Protein AF-A0A2A5AAD3-F1 (afdb_monomer_lite)

Foldseek 3Di:
DDDDPVNVVVVVVVVPPPPPPPDDPDDDDDDDPDDDDPPDPPPPVPPPPPPAFEFEWDWDADPNDIAIEAALPDDFQHWYCDPNFTWGWHDDDDQWTWTAGPVRDIDIGGHDHDDDPRGPDTDPDPDDDDPPPPPDD

pLDDT: mean 70.07, std 20.01, range [38.47, 95.5]

Structure (mmCIF, N/CA/C/O backbone):
data_AF-A0A2A5AAD3-F1
#
_entry.id   AF-A0A2A5AAD3-F1
#
loop_
_atom_site.group_PDB
_atom_site.id
_atom_site.type_symbol
_atom_site.label_atom_id
_atom_site.label_alt_id
_atom_site.label_comp_id
_atom_site.label_asym_id
_atom_site.label_entity_id
_atom_site.label_seq_id
_atom_site.pdbx_PDB_ins_code
_atom_site.Cartn_x
_atom_site.Cartn_y
_atom_site.Cartn_z
_atom_site.occupancy
_atom_site.B_iso_or_equiv
_atom_site.auth_seq_id
_atom_site.auth_comp_id
_atom_site.auth_asym_id
_atom_site.auth_atom_id
_atom_site.pdbx_PDB_model_num
ATOM 1 N N . MET A 1 1 ? 18.959 -17.460 -85.298 1.00 51.00 1 MET A N 1
ATOM 2 C CA . MET A 1 1 ? 19.488 -16.211 -84.702 1.00 51.00 1 MET A CA 1
ATOM 3 C C . MET A 1 1 ? 20.523 -16.576 -83.647 1.00 51.00 1 MET A C 1
ATOM 5 O O . MET A 1 1 ? 20.176 -17.260 -82.696 1.00 51.00 1 MET A O 1
ATOM 9 N N . LYS A 1 2 ? 21.800 -16.222 -83.844 1.00 50.94 2 LYS A N 1
ATOM 10 C CA . LYS A 1 2 ? 22.880 -16.518 -82.885 1.00 50.94 2 LYS A CA 1
ATOM 11 C C . LYS A 1 2 ? 23.100 -15.281 -82.015 1.00 50.94 2 LYS A C 1
ATOM 13 O O . LYS A 1 2 ? 23.697 -14.312 -82.470 1.00 50.94 2 LYS A O 1
ATOM 18 N N . ILE A 1 3 ? 22.572 -15.298 -80.794 1.00 55.47 3 ILE A N 1
ATOM 19 C CA . ILE A 1 3 ? 22.789 -14.225 -79.818 1.00 55.47 3 ILE A CA 1
ATOM 20 C C . ILE A 1 3 ? 24.256 -14.296 -79.385 1.00 55.47 3 ILE A C 1
ATOM 22 O O . ILE A 1 3 ? 24.725 -15.328 -78.903 1.00 55.47 3 ILE A O 1
ATOM 26 N N . SER A 1 4 ? 25.010 -13.224 -79.631 1.00 63.03 4 SER A N 1
ATOM 27 C CA . SER A 1 4 ? 26.432 -13.173 -79.296 1.00 63.03 4 SER A CA 1
ATOM 28 C C . SER A 1 4 ? 26.618 -13.198 -77.774 1.00 63.03 4 SER A C 1
ATOM 30 O O . SER A 1 4 ? 25.849 -12.575 -77.040 1.00 63.03 4 SER A O 1
ATOM 32 N N . ARG A 1 5 ? 27.671 -13.868 -77.280 1.00 57.28 5 ARG A N 1
ATOM 33 C CA . ARG A 1 5 ? 27.993 -13.937 -75.836 1.00 57.28 5 ARG A CA 1
ATOM 34 C C . ARG A 1 5 ? 28.129 -12.551 -75.181 1.00 57.28 5 ARG A C 1
ATOM 36 O O . ARG A 1 5 ? 27.896 -12.415 -73.987 1.00 57.28 5 ARG A O 1
ATOM 43 N N . ARG A 1 6 ? 28.444 -11.513 -75.965 1.00 57.56 6 ARG A N 1
ATOM 44 C CA . ARG A 1 6 ? 28.553 -10.117 -75.508 1.00 57.56 6 ARG A CA 1
ATOM 45 C C . ARG A 1 6 ? 27.186 -9.474 -75.241 1.00 57.56 6 ARG A C 1
ATOM 47 O O . ARG A 1 6 ? 27.063 -8.665 -74.331 1.00 57.56 6 ARG A O 1
ATOM 54 N N . SER A 1 7 ? 26.154 -9.886 -75.977 1.00 58.47 7 SER A N 1
ATOM 55 C CA . SER A 1 7 ? 24.779 -9.392 -75.827 1.00 58.47 7 SER A CA 1
ATOM 56 C C . SER A 1 7 ? 24.110 -9.916 -74.549 1.00 58.47 7 SER A C 1
ATOM 58 O O . SER A 1 7 ? 23.304 -9.218 -73.945 1.00 58.47 7 SER A O 1
ATOM 60 N N . PHE A 1 8 ? 24.479 -11.123 -74.105 1.00 59.50 8 PHE A N 1
ATOM 61 C CA . PHE A 1 8 ? 23.933 -11.737 -72.890 1.00 59.50 8 PHE A CA 1
ATOM 62 C C . PHE A 1 8 ? 24.521 -11.121 -71.607 1.00 59.50 8 PHE A C 1
ATOM 64 O O . PHE A 1 8 ? 23.805 -10.898 -70.635 1.00 59.50 8 PHE A O 1
ATOM 71 N N . ILE A 1 9 ? 25.813 -10.768 -71.623 1.00 59.59 9 ILE A N 1
ATOM 72 C CA . ILE A 1 9 ? 26.492 -10.112 -70.491 1.00 59.59 9 ILE A CA 1
ATOM 73 C C . ILE A 1 9 ? 25.975 -8.676 -70.293 1.00 59.59 9 ILE A C 1
ATOM 75 O O . ILE A 1 9 ? 25.788 -8.241 -69.159 1.00 59.59 9 ILE A O 1
ATOM 79 N N . ALA A 1 10 ? 25.668 -7.961 -71.381 1.00 57.91 10 ALA A N 1
ATOM 80 C CA . ALA A 1 10 ? 25.089 -6.618 -71.308 1.00 57.91 10 ALA A CA 1
ATOM 81 C C . ALA A 1 10 ? 23.678 -6.611 -70.684 1.00 57.91 10 ALA A C 1
ATOM 83 O O . ALA A 1 10 ? 23.371 -5.725 -69.890 1.00 57.91 10 ALA A O 1
ATOM 84 N N . ALA A 1 11 ? 22.850 -7.622 -70.974 1.00 58.84 11 ALA A N 1
ATOM 85 C CA . ALA A 1 11 ? 21.508 -7.751 -70.399 1.00 58.84 11 ALA A CA 1
ATOM 86 C C . ALA A 1 11 ? 21.522 -8.142 -68.905 1.00 58.84 11 ALA A C 1
ATOM 88 O O . ALA A 1 11 ? 20.651 -7.727 -68.141 1.00 58.84 11 ALA A O 1
ATOM 89 N N . ALA A 1 12 ? 22.531 -8.901 -68.462 1.00 56.12 12 ALA A N 1
ATOM 90 C CA . ALA A 1 12 ? 22.686 -9.270 -67.054 1.00 56.12 12 ALA A CA 1
ATOM 91 C C . ALA A 1 12 ? 23.140 -8.083 -66.178 1.00 56.12 12 ALA A C 1
ATOM 93 O O . ALA A 1 12 ? 22.701 -7.953 -65.037 1.00 56.12 12 ALA A O 1
ATOM 94 N N . LEU A 1 13 ? 23.963 -7.174 -66.717 1.00 55.38 13 LEU A N 1
ATOM 95 C CA . LEU A 1 13 ? 24.411 -5.969 -66.004 1.00 55.38 13 LEU A CA 1
ATOM 96 C C . LEU A 1 13 ? 23.300 -4.917 -65.833 1.00 55.38 13 LEU A C 1
ATOM 98 O O . LEU A 1 13 ? 23.324 -4.169 -64.857 1.00 55.38 13 LEU A O 1
ATOM 102 N N . SER A 1 14 ? 22.291 -4.887 -66.712 1.00 54.78 14 SER A N 1
ATOM 103 C CA . SER A 1 14 ? 21.156 -3.958 -66.585 1.00 54.78 14 SER A CA 1
ATOM 104 C C . SER A 1 14 ? 20.164 -4.301 -65.463 1.00 54.78 14 SER A C 1
ATOM 106 O O . SER A 1 14 ? 19.409 -3.427 -65.051 1.00 54.78 14 SER A O 1
ATOM 108 N N . LEU A 1 15 ? 20.174 -5.528 -64.924 1.00 53.94 15 LEU A N 1
ATOM 109 C CA . LEU A 1 15 ? 19.270 -5.941 -63.835 1.00 53.94 15 LEU A CA 1
ATOM 110 C C . LEU A 1 15 ? 19.855 -5.738 -62.424 1.00 53.94 15 LEU A C 1
ATOM 112 O O . LEU A 1 15 ? 19.116 -5.790 -61.447 1.00 53.94 15 LEU A O 1
ATOM 116 N N . LEU A 1 16 ? 21.158 -5.459 -62.303 1.00 53.16 16 LEU A N 1
ATOM 117 C CA . LEU A 1 16 ? 21.834 -5.225 -61.016 1.00 53.16 16 LEU A CA 1
ATOM 118 C C . LEU A 1 16 ? 22.023 -3.738 -60.669 1.00 53.16 16 LEU A C 1
ATOM 120 O O . LEU A 1 16 ? 22.430 -3.417 -59.556 1.00 53.16 16 LEU A O 1
ATOM 124 N N . ALA A 1 17 ? 21.700 -2.819 -61.582 1.00 53.28 17 ALA A N 1
ATOM 125 C CA . ALA A 1 17 ? 21.890 -1.378 -61.387 1.00 53.28 17 ALA A CA 1
ATOM 126 C C . ALA A 1 17 ? 20.653 -0.641 -60.817 1.00 53.28 17 ALA A C 1
ATOM 128 O O . ALA A 1 17 ? 20.613 0.589 -60.836 1.00 53.28 17 ALA A O 1
ATOM 129 N N . TRP A 1 18 ? 19.641 -1.364 -60.315 1.00 51.28 18 TRP A N 1
ATOM 130 C CA . TRP A 1 18 ? 18.311 -0.809 -60.010 1.00 51.28 18 TRP A CA 1
ATOM 131 C C . TRP A 1 18 ? 17.891 -0.765 -58.522 1.00 51.28 18 TRP A C 1
ATOM 133 O O . TRP A 1 18 ? 16.706 -0.917 -58.234 1.00 51.28 18 TRP A O 1
ATOM 143 N N . PRO A 1 19 ? 18.794 -0.484 -57.558 1.00 48.50 19 PRO A N 1
ATOM 144 C CA . PRO A 1 19 ? 18.327 0.202 -56.348 1.00 48.50 19 PRO A CA 1
ATOM 145 C C . PRO A 1 19 ? 19.191 1.402 -55.930 1.00 48.50 19 PRO A C 1
ATOM 147 O O . PRO A 1 19 ? 19.094 1.851 -54.795 1.00 48.50 19 PRO A O 1
ATOM 150 N N . ALA A 1 20 ? 20.021 1.959 -56.819 1.00 51.78 20 ALA A N 1
ATOM 151 C CA . ALA A 1 20 ? 20.881 3.104 -56.479 1.00 51.78 20 ALA A CA 1
ATOM 152 C C . ALA A 1 20 ? 20.327 4.481 -56.916 1.00 51.78 20 ALA A C 1
ATOM 154 O O . ALA A 1 20 ? 21.014 5.488 -56.778 1.00 51.78 20 ALA A O 1
ATOM 155 N N . LEU A 1 21 ? 19.098 4.550 -57.447 1.00 51.03 21 LEU A N 1
ATOM 156 C CA . LEU A 1 21 ? 18.520 5.762 -58.058 1.00 51.03 21 LEU A CA 1
ATOM 157 C C . LEU A 1 21 ? 17.075 6.061 -57.613 1.00 51.03 21 LEU A C 1
ATOM 159 O O . LEU A 1 21 ? 16.290 6.620 -58.371 1.00 51.03 21 LEU A O 1
ATOM 163 N N . ALA A 1 22 ? 16.727 5.726 -56.369 1.00 51.22 22 ALA A N 1
ATOM 164 C CA . ALA A 1 22 ? 15.524 6.244 -55.703 1.00 51.22 22 ALA A CA 1
ATOM 165 C C . ALA A 1 22 ? 15.855 7.275 -54.609 1.00 51.22 22 ALA A C 1
ATOM 167 O O . ALA A 1 22 ? 15.018 7.560 -53.759 1.00 51.22 22 ALA A O 1
ATOM 168 N N . ASP A 1 23 ? 17.059 7.852 -54.641 1.00 50.16 23 ASP A N 1
ATOM 169 C CA . ASP A 1 23 ? 17.443 8.938 -53.744 1.00 50.16 23 ASP A CA 1
ATOM 170 C C . ASP A 1 23 ? 17.580 10.244 -54.538 1.00 50.16 23 ASP A C 1
ATOM 172 O O . ASP A 1 23 ? 18.620 10.560 -55.118 1.00 50.16 23 ASP A O 1
ATOM 176 N N . ARG A 1 24 ? 16.461 10.971 -54.645 1.00 50.66 24 ARG A N 1
ATOM 177 C CA . ARG A 1 24 ? 16.411 12.390 -55.037 1.00 50.66 24 ARG A CA 1
ATOM 178 C C . ARG A 1 24 ? 15.170 13.060 -54.440 1.00 50.66 24 ARG A C 1
ATOM 180 O O . ARG A 1 24 ? 14.231 13.430 -55.138 1.00 50.66 24 ARG A O 1
ATOM 187 N N . GLY A 1 25 ? 15.203 13.254 -53.125 1.00 44.38 25 GLY A N 1
ATOM 188 C CA . GLY A 1 25 ? 14.482 14.337 -52.452 1.00 44.38 25 GLY A CA 1
ATOM 189 C C . GLY A 1 25 ? 15.398 15.558 -52.332 1.00 44.38 25 GLY A C 1
ATOM 190 O O . GLY A 1 25 ? 16.421 15.514 -51.658 1.00 44.38 25 GLY A O 1
ATOM 191 N N . PHE A 1 26 ? 15.062 16.627 -53.046 1.00 44.66 26 PHE A N 1
ATOM 192 C CA . PHE A 1 26 ? 15.868 17.829 -53.268 1.00 44.66 26 PHE A CA 1
ATOM 193 C C . PHE A 1 26 ? 16.078 18.735 -52.027 1.00 44.66 26 PHE A C 1
ATOM 195 O O . PHE A 1 26 ? 15.136 19.141 -51.361 1.00 44.66 26 PHE A O 1
ATOM 202 N N . HIS A 1 27 ? 17.349 19.102 -51.815 1.00 48.34 27 HIS A N 1
ATOM 203 C CA . HIS A 1 27 ? 17.969 20.373 -51.381 1.00 48.34 27 HIS A CA 1
ATOM 204 C C . HIS A 1 27 ? 17.172 21.500 -50.672 1.00 48.34 27 HIS A C 1
ATOM 206 O O . HIS A 1 27 ? 16.385 22.196 -51.306 1.00 48.34 27 HIS A O 1
ATOM 212 N N . ARG A 1 28 ? 17.619 21.889 -49.463 1.00 44.62 28 ARG A N 1
ATOM 213 C CA . ARG A 1 28 ? 18.465 23.084 -49.154 1.00 44.62 28 ARG A CA 1
ATOM 214 C C . ARG A 1 28 ? 18.400 23.406 -47.653 1.00 44.62 28 ARG A C 1
ATOM 216 O O . ARG A 1 28 ? 17.327 23.669 -47.146 1.00 44.62 28 ARG A O 1
ATOM 223 N N . HIS A 1 29 ? 19.552 23.481 -46.987 1.00 39.97 29 HIS A N 1
ATOM 224 C CA . HIS A 1 29 ? 20.041 24.686 -46.298 1.00 39.97 29 HIS A CA 1
ATOM 225 C C . HIS A 1 29 ? 21.534 24.480 -45.966 1.00 39.97 29 HIS A C 1
ATOM 227 O O . HIS A 1 29 ? 21.917 23.381 -45.565 1.00 39.97 29 HIS A O 1
ATOM 233 N N . PRO A 1 30 ? 22.402 25.478 -46.212 1.00 58.28 30 PRO A N 1
ATOM 234 C CA . PRO A 1 30 ? 23.842 25.344 -46.038 1.00 58.28 30 PRO A CA 1
ATOM 235 C C . PRO A 1 30 ? 24.254 25.691 -44.600 1.00 58.28 30 PRO A C 1
ATOM 237 O O . PRO A 1 30 ? 23.449 26.192 -43.820 1.00 58.28 30 PRO A O 1
ATOM 240 N N . HIS A 1 31 ? 25.552 25.528 -44.331 1.00 42.47 31 HIS A N 1
ATOM 241 C CA . HIS A 1 31 ? 26.314 26.047 -43.187 1.00 42.47 31 HIS A CA 1
ATOM 242 C C . HIS A 1 31 ? 26.559 25.052 -42.042 1.00 42.47 31 HIS A C 1
ATOM 244 O O . HIS A 1 31 ? 25.737 24.871 -41.150 1.00 42.47 31 HIS A O 1
ATOM 250 N N . GLY A 1 32 ? 27.762 24.464 -42.009 1.00 45.19 32 GLY A N 1
ATOM 251 C CA . GLY A 1 32 ? 28.202 23.751 -40.810 1.00 45.19 32 GLY A CA 1
ATOM 252 C C . GLY A 1 32 ? 29.401 22.818 -40.924 1.00 45.19 32 GLY A C 1
ATOM 253 O O . GLY A 1 32 ? 29.436 21.825 -40.203 1.00 45.19 32 GLY A O 1
ATOM 254 N N . GLU A 1 33 ? 30.412 23.100 -41.749 1.00 50.50 33 GLU A N 1
ATOM 255 C CA . GLU A 1 33 ? 31.721 22.468 -41.544 1.00 50.50 33 GLU A CA 1
ATOM 256 C C . GLU A 1 33 ? 32.358 22.977 -40.242 1.00 50.50 33 GLU A C 1
ATOM 258 O O . GLU A 1 33 ? 33.177 23.891 -40.250 1.00 50.50 33 GLU A O 1
ATOM 263 N N . LYS A 1 34 ? 32.019 22.367 -39.101 1.00 50.44 34 LYS A N 1
ATOM 264 C CA . LYS A 1 34 ? 32.867 22.385 -37.898 1.00 50.44 34 LYS A CA 1
ATOM 265 C C . LYS A 1 34 ? 32.832 21.029 -37.202 1.00 50.44 34 LYS A C 1
ATOM 267 O O . LYS A 1 34 ? 32.089 20.774 -36.267 1.00 50.44 34 LYS A O 1
ATOM 272 N N . LYS A 1 35 ? 33.694 20.158 -37.725 1.00 43.75 35 LYS A N 1
ATOM 273 C CA . LYS A 1 35 ? 34.656 19.329 -36.988 1.00 43.75 35 LYS A CA 1
ATOM 274 C C . LYS A 1 35 ? 34.316 19.028 -35.517 1.00 43.75 35 LYS A C 1
ATOM 276 O O . LYS A 1 35 ? 34.446 19.885 -34.658 1.00 43.75 35 LYS A O 1
ATOM 281 N N . LYS A 1 36 ? 34.193 17.719 -35.271 1.00 50.78 36 LYS A N 1
ATOM 282 C CA . LYS A 1 36 ? 34.923 16.954 -34.242 1.00 50.78 36 LYS A CA 1
ATOM 283 C C . LYS A 1 36 ? 34.674 17.326 -32.768 1.00 50.78 36 LYS A C 1
ATOM 285 O O . LYS A 1 36 ? 35.024 18.396 -32.299 1.00 50.78 36 LYS A O 1
ATOM 290 N N . ARG A 1 37 ? 34.326 16.270 -32.017 1.00 48.38 37 ARG A N 1
ATOM 291 C CA . ARG A 1 37 ? 34.387 16.103 -30.548 1.00 48.38 37 ARG A CA 1
ATOM 292 C C . ARG A 1 37 ? 33.166 16.557 -29.747 1.00 48.38 37 ARG A C 1
ATOM 294 O O . ARG A 1 37 ? 33.272 17.420 -28.892 1.00 48.38 37 ARG A O 1
ATOM 301 N N . LEU A 1 38 ? 32.081 15.796 -29.856 1.00 52.47 38 LEU A N 1
ATOM 302 C CA . LEU A 1 38 ? 31.184 15.562 -28.714 1.00 52.47 38 LEU A CA 1
ATOM 303 C C . LEU A 1 38 ? 30.940 14.057 -28.497 1.00 52.47 38 LEU A C 1
ATOM 305 O O . LEU A 1 38 ? 29.865 13.619 -28.119 1.00 52.47 38 LEU A O 1
ATOM 309 N N . ARG A 1 39 ? 31.992 13.238 -28.660 1.00 47.72 39 ARG A N 1
ATOM 310 C CA . ARG A 1 39 ? 32.100 11.953 -27.948 1.00 47.72 39 ARG A CA 1
ATOM 311 C C . ARG A 1 39 ? 32.541 12.232 -26.514 1.00 47.72 39 ARG A C 1
ATOM 313 O O . ARG A 1 39 ? 33.676 11.978 -26.131 1.00 47.72 39 ARG A O 1
ATOM 320 N N . ARG A 1 40 ? 31.642 12.807 -25.728 1.00 49.31 40 ARG A N 1
ATOM 321 C CA . ARG A 1 40 ? 31.611 12.558 -24.292 1.00 49.31 40 ARG A CA 1
ATOM 322 C C . ARG A 1 40 ? 30.167 12.260 -23.982 1.00 49.31 40 ARG A C 1
ATOM 324 O O . ARG A 1 40 ? 29.356 13.162 -23.810 1.00 49.31 40 ARG A O 1
ATOM 331 N N . ALA A 1 41 ? 29.895 10.964 -23.939 1.00 49.03 41 ALA A N 1
ATOM 332 C CA . ALA A 1 41 ? 28.922 10.393 -23.042 1.00 49.03 41 ALA A CA 1
ATOM 333 C C . ALA A 1 41 ? 29.171 10.976 -21.641 1.00 49.03 41 ALA A C 1
ATOM 335 O O . ALA A 1 41 ? 29.847 10.387 -20.806 1.00 49.03 41 ALA A O 1
ATOM 336 N N . ARG A 1 42 ? 28.659 12.180 -21.376 1.00 49.78 42 ARG A N 1
ATOM 337 C CA . ARG A 1 42 ? 28.212 12.506 -20.035 1.00 49.78 42 ARG A CA 1
ATOM 338 C C . ARG A 1 42 ? 26.899 11.765 -19.911 1.00 49.78 42 ARG A C 1
ATOM 340 O O . ARG A 1 42 ? 25.829 12.313 -20.146 1.00 49.78 42 ARG A O 1
ATOM 347 N N . VAL A 1 43 ? 27.037 10.493 -19.549 1.00 49.03 43 VAL A N 1
ATOM 348 C CA . VAL A 1 43 ? 26.092 9.763 -18.711 1.00 49.03 43 VAL A CA 1
ATOM 349 C C . VAL A 1 43 ? 25.985 10.561 -17.407 1.00 49.03 43 VAL A C 1
ATOM 351 O O . VAL A 1 43 ? 26.482 10.179 -16.357 1.00 49.03 43 VAL A O 1
ATOM 354 N N . GLY A 1 44 ? 25.426 11.767 -17.490 1.00 41.56 44 GLY A N 1
ATOM 355 C CA . GLY A 1 44 ? 24.872 12.434 -16.340 1.00 41.56 44 GLY A CA 1
ATOM 356 C C . GLY A 1 44 ? 23.610 11.652 -16.080 1.00 41.56 44 GLY A C 1
ATOM 357 O O . GLY A 1 44 ? 22.607 11.900 -16.745 1.00 41.56 44 GLY A O 1
ATOM 358 N N . LYS A 1 45 ? 23.699 10.652 -15.196 1.00 52.62 45 LYS A N 1
ATOM 359 C CA . LYS A 1 45 ? 22.537 10.076 -14.527 1.00 52.62 45 LYS A CA 1
ATOM 360 C C . LYS A 1 45 ? 21.757 11.276 -14.008 1.00 52.62 45 LYS A C 1
ATOM 362 O O . LYS A 1 45 ? 22.157 11.906 -13.032 1.00 52.62 45 LYS A O 1
ATOM 367 N N . ARG A 1 46 ? 20.740 11.693 -14.762 1.00 42.12 46 ARG A N 1
ATOM 368 C CA . ARG A 1 46 ? 19.843 12.759 -14.352 1.00 42.12 46 ARG A CA 1
ATOM 369 C C . ARG A 1 46 ? 19.129 12.143 -13.170 1.00 42.12 46 ARG A C 1
ATOM 371 O O . ARG A 1 46 ? 18.293 11.270 -13.358 1.00 42.12 46 ARG A O 1
ATOM 378 N N . GLN A 1 47 ? 19.581 12.495 -11.976 1.00 47.66 47 GLN A N 1
ATOM 379 C CA . GLN A 1 47 ? 18.974 12.074 -10.731 1.00 47.66 47 GLN A CA 1
ATOM 380 C C . GLN A 1 47 ? 17.607 12.756 -10.716 1.00 47.66 47 GLN A C 1
ATOM 382 O O . GLN A 1 47 ? 17.480 13.932 -10.373 1.00 47.66 47 GLN A O 1
ATOM 387 N N . ILE A 1 48 ? 16.605 12.079 -11.278 1.00 45.38 48 ILE A N 1
ATOM 388 C CA . ILE A 1 48 ? 15.236 12.566 -11.276 1.00 45.38 48 ILE A CA 1
ATOM 389 C C . ILE A 1 48 ? 14.786 12.365 -9.837 1.00 45.38 48 ILE A C 1
ATOM 391 O O . ILE A 1 48 ? 14.417 11.261 -9.446 1.00 45.38 48 ILE A O 1
ATOM 395 N N . GLN A 1 49 ? 14.851 13.435 -9.042 1.00 47.88 49 GLN A N 1
ATOM 396 C CA . GLN A 1 49 ? 14.109 13.516 -7.791 1.00 47.88 49 GLN A CA 1
ATOM 397 C C . GLN A 1 49 ? 12.628 13.400 -8.146 1.00 47.88 49 GLN A C 1
ATOM 399 O O . GLN A 1 49 ? 11.950 14.382 -8.441 1.00 47.88 49 GLN A O 1
ATOM 404 N N . THR A 1 50 ? 12.145 12.164 -8.216 1.00 55.72 50 THR A N 1
ATOM 405 C CA . THR A 1 50 ? 10.734 11.891 -8.423 1.00 55.72 50 THR A CA 1
ATOM 406 C C . THR A 1 50 ? 10.079 12.174 -7.086 1.00 55.72 50 THR A C 1
ATOM 408 O O . THR A 1 50 ? 10.219 11.392 -6.149 1.00 55.72 50 THR A O 1
ATOM 411 N N . HIS A 1 51 ? 9.426 13.327 -6.968 1.00 56.09 51 HIS A N 1
ATOM 412 C CA . HIS A 1 51 ? 8.584 13.617 -5.817 1.00 56.09 51 HIS A CA 1
ATOM 413 C C . HIS A 1 51 ? 7.472 12.566 -5.779 1.00 56.09 51 HIS A C 1
ATOM 415 O O . HIS A 1 51 ? 6.583 12.561 -6.631 1.00 56.09 51 HIS A O 1
ATOM 421 N N . ARG A 1 52 ? 7.564 11.630 -4.834 1.00 69.06 52 ARG A N 1
ATOM 422 C CA . ARG A 1 52 ? 6.533 10.622 -4.603 1.00 69.06 52 ARG A CA 1
ATOM 423 C C . ARG A 1 52 ? 5.593 11.128 -3.523 1.00 69.06 52 ARG A C 1
ATOM 425 O O . ARG A 1 52 ? 6.032 11.552 -2.457 1.00 69.06 52 ARG A O 1
ATOM 432 N N . ILE A 1 53 ? 4.299 11.077 -3.821 1.00 75.38 53 ILE A N 1
ATOM 433 C CA . ILE A 1 53 ? 3.252 11.495 -2.892 1.00 75.38 53 ILE A CA 1
ATOM 434 C C . ILE A 1 53 ? 3.206 10.479 -1.753 1.00 75.38 53 ILE A C 1
ATOM 436 O O . ILE A 1 53 ? 2.884 9.309 -1.983 1.00 75.38 53 ILE A O 1
ATOM 440 N N . ARG A 1 54 ? 3.498 10.928 -0.528 1.00 82.06 54 ARG A N 1
ATOM 441 C CA . ARG A 1 54 ? 3.463 10.079 0.668 1.00 82.06 54 ARG A CA 1
ATOM 442 C C . ARG A 1 54 ? 2.178 10.283 1.456 1.00 82.06 54 ARG A C 1
ATOM 444 O O . ARG A 1 54 ? 1.833 11.405 1.824 1.00 82.06 54 ARG A O 1
ATOM 451 N N . ARG A 1 55 ? 1.473 9.194 1.761 1.00 82.44 55 ARG A N 1
ATOM 452 C CA . ARG A 1 55 ? 0.202 9.227 2.501 1.00 82.44 55 ARG A CA 1
ATOM 453 C C . ARG A 1 55 ? 0.284 8.438 3.801 1.00 82.44 55 ARG A C 1
ATOM 455 O O . ARG A 1 55 ? 0.868 7.354 3.855 1.00 82.44 55 ARG A O 1
ATOM 462 N N . ALA A 1 56 ? -0.339 8.979 4.846 1.00 83.06 56 ALA A N 1
ATOM 463 C CA . ALA A 1 56 ? -0.604 8.227 6.063 1.00 83.06 56 ALA A CA 1
ATOM 464 C C . ALA A 1 56 ? -1.730 7.225 5.810 1.00 83.06 56 ALA A C 1
ATOM 466 O O . ALA A 1 56 ? -2.720 7.534 5.142 1.00 83.06 56 ALA A O 1
ATOM 467 N N . VAL A 1 57 ? -1.593 6.040 6.388 1.00 86.56 57 VAL A N 1
ATOM 468 C CA . VAL A 1 57 ? -2.629 5.010 6.384 1.00 86.56 57 VAL A CA 1
ATOM 469 C C . VAL A 1 57 ? -2.886 4.559 7.811 1.00 86.56 57 VAL A C 1
ATOM 471 O O . VAL A 1 57 ? -2.073 4.772 8.709 1.00 86.56 57 VAL A O 1
ATOM 474 N N . ARG A 1 58 ? -4.062 3.982 8.040 1.00 88.62 58 ARG A N 1
ATOM 475 C CA . ARG A 1 58 ? -4.478 3.505 9.358 1.00 88.62 58 ARG A CA 1
ATOM 476 C C . ARG A 1 58 ? -5.083 2.121 9.225 1.00 88.62 58 ARG A C 1
ATOM 478 O O . ARG A 1 58 ? -5.812 1.855 8.276 1.00 88.62 58 ARG A O 1
ATOM 485 N N . TRP A 1 59 ? -4.842 1.277 10.216 1.00 90.62 59 TRP A N 1
ATOM 486 C CA . TRP A 1 59 ? -5.552 0.016 10.361 1.00 90.62 59 TRP A CA 1
ATOM 487 C C . TRP A 1 59 ? -6.937 0.216 10.979 1.00 90.62 59 TRP A C 1
ATOM 489 O O . TRP A 1 59 ? -7.099 0.965 11.947 1.00 90.62 59 TRP A O 1
ATOM 499 N N . ASP A 1 60 ? -7.922 -0.476 10.421 1.00 91.69 60 ASP A N 1
ATOM 500 C CA . ASP A 1 60 ? -9.286 -0.536 10.935 1.00 91.69 60 ASP A CA 1
ATOM 501 C C . ASP A 1 60 ? -9.789 -1.985 10.927 1.00 91.69 60 ASP A C 1
ATOM 503 O O . ASP A 1 60 ? -9.211 -2.851 10.264 1.00 91.69 60 ASP A O 1
ATOM 507 N N . THR A 1 61 ? -10.858 -2.257 11.668 1.00 92.12 61 THR A N 1
ATOM 508 C CA . THR A 1 61 ? -11.443 -3.595 11.776 1.00 92.12 61 THR A CA 1
ATOM 509 C C . THR A 1 61 ? -12.833 -3.599 11.157 1.00 92.12 61 THR A C 1
ATOM 511 O O . THR A 1 61 ? -13.769 -3.003 11.683 1.00 92.12 61 THR A O 1
ATOM 514 N N . LEU A 1 62 ? -12.997 -4.325 10.051 1.00 88.25 62 LEU A N 1
ATOM 515 C CA . LEU A 1 62 ? -14.282 -4.519 9.382 1.00 88.25 62 LEU A CA 1
ATOM 516 C C . LEU A 1 62 ? -14.694 -5.982 9.475 1.00 88.25 62 LEU A C 1
ATOM 518 O O . LEU A 1 62 ? -14.001 -6.861 8.967 1.00 88.25 62 LEU A O 1
ATOM 522 N N . ARG A 1 63 ? -15.852 -6.250 10.095 1.00 90.38 63 ARG A N 1
ATOM 523 C CA . ARG A 1 63 ? -16.421 -7.608 10.226 1.00 90.38 63 ARG A CA 1
ATOM 524 C C . ARG A 1 63 ? -15.413 -8.631 10.789 1.00 90.38 63 ARG A C 1
ATOM 526 O O . ARG A 1 63 ? -15.318 -9.749 10.295 1.00 90.38 63 ARG A O 1
ATOM 533 N N . GLY A 1 64 ? -14.623 -8.221 11.783 1.00 91.25 64 GLY A N 1
ATOM 534 C CA . GLY A 1 64 ? -13.601 -9.064 12.417 1.00 91.25 64 GLY A CA 1
ATOM 535 C C . GLY A 1 64 ? -12.300 -9.233 11.623 1.00 91.25 64 GLY A C 1
ATOM 536 O O . GLY A 1 64 ? -11.420 -9.961 12.070 1.00 91.25 64 GLY A O 1
ATOM 537 N N . ARG A 1 65 ? -12.142 -8.568 10.470 1.00 89.56 65 ARG A N 1
ATOM 538 C CA . ARG A 1 65 ? -10.901 -8.567 9.681 1.00 89.56 65 ARG A CA 1
ATOM 539 C C . ARG A 1 65 ? -10.196 -7.223 9.779 1.00 89.56 65 ARG A C 1
ATOM 541 O O . ARG A 1 65 ? -10.841 -6.178 9.696 1.00 89.56 65 ARG A O 1
ATOM 548 N N . ARG A 1 6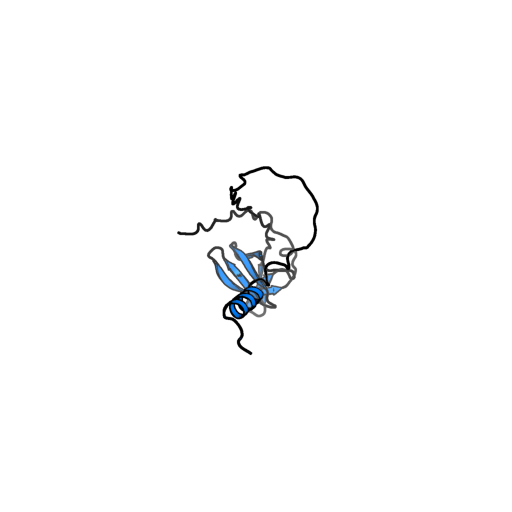6 ? -8.872 -7.257 9.925 1.00 90.00 66 ARG A N 1
ATOM 549 C CA . ARG A 1 66 ? -8.023 -6.064 9.928 1.00 90.00 66 ARG A CA 1
ATOM 550 C C . ARG A 1 66 ? -7.780 -5.627 8.483 1.00 90.00 66 ARG A C 1
ATOM 552 O O . ARG A 1 66 ? -7.311 -6.419 7.675 1.00 90.00 66 ARG A O 1
ATOM 559 N N . VAL A 1 67 ? -8.123 -4.385 8.165 1.00 93.25 67 VAL A N 1
ATOM 560 C CA . VAL A 1 67 ? -8.008 -3.804 6.822 1.00 93.25 67 VAL A CA 1
ATOM 561 C C . VAL A 1 67 ? -7.289 -2.467 6.879 1.00 93.25 67 VAL A C 1
ATOM 563 O O . VAL A 1 67 ? -7.411 -1.715 7.850 1.00 93.25 67 VAL A O 1
ATOM 566 N N . LEU A 1 68 ? -6.541 -2.154 5.829 1.00 93.06 68 LEU A N 1
ATOM 567 C CA . LEU A 1 68 ? -5.814 -0.900 5.734 1.00 93.06 68 LEU A CA 1
ATOM 568 C C . LEU A 1 68 ? -6.700 0.178 5.101 1.00 93.06 68 LEU A C 1
ATOM 570 O O . LEU A 1 68 ? -7.156 0.052 3.966 1.00 93.06 68 LEU A O 1
ATOM 574 N N . VAL A 1 69 ? -6.947 1.267 5.819 1.00 92.69 69 VAL A N 1
ATOM 575 C CA . VAL A 1 69 ? -7.719 2.402 5.312 1.00 92.69 69 VAL A CA 1
ATOM 576 C C . VAL A 1 69 ? -6.810 3.304 4.487 1.00 92.69 69 VAL A C 1
ATOM 578 O O . VAL A 1 69 ? -5.889 3.931 5.014 1.00 92.69 69 VAL A O 1
ATOM 581 N N . ILE A 1 70 ? -7.106 3.393 3.191 1.00 91.12 70 ILE A N 1
ATOM 582 C CA . ILE A 1 70 ? -6.336 4.156 2.203 1.00 91.12 70 ILE A CA 1
ATOM 583 C C . ILE A 1 70 ? -7.195 5.248 1.545 1.00 91.12 70 ILE A C 1
ATOM 585 O O . ILE A 1 70 ? -8.425 5.111 1.488 1.00 91.12 70 ILE A O 1
ATOM 589 N N . PRO A 1 71 ? -6.577 6.305 0.984 1.00 89.62 71 PRO A N 1
ATOM 590 C CA . PRO A 1 71 ? -7.293 7.307 0.200 1.00 89.62 71 PRO A CA 1
ATOM 591 C C . PRO A 1 71 ? -7.994 6.676 -1.004 1.00 89.62 71 PRO A C 1
ATOM 593 O O . PRO A 1 71 ? -7.462 5.766 -1.642 1.00 89.62 71 PRO A O 1
ATOM 596 N N . LYS A 1 72 ? -9.165 7.200 -1.387 1.00 89.25 72 LYS A N 1
ATOM 597 C CA . LYS A 1 72 ? -9.867 6.727 -2.594 1.00 89.25 72 LYS A CA 1
ATOM 598 C C . LYS A 1 72 ? -9.063 6.965 -3.875 1.00 89.25 72 LYS A C 1
ATOM 600 O O . LYS A 1 72 ? -9.166 6.166 -4.798 1.00 89.25 72 LYS A O 1
ATOM 605 N N . ALA A 1 73 ? -8.268 8.034 -3.908 1.00 87.44 73 ALA A N 1
ATOM 606 C CA . ALA A 1 73 ? -7.471 8.456 -5.059 1.00 87.44 73 ALA A CA 1
ATOM 607 C C . ALA A 1 73 ? -6.061 7.829 -5.112 1.00 87.44 73 ALA A C 1
ATOM 609 O O . ALA A 1 73 ? -5.170 8.396 -5.737 1.00 87.44 73 ALA A O 1
ATOM 610 N N . LEU A 1 74 ? -5.831 6.698 -4.435 1.00 89.50 74 LEU A N 1
ATOM 611 C CA . LEU A 1 74 ? -4.531 6.024 -4.444 1.00 89.50 74 LEU A CA 1
ATOM 612 C C . LEU A 1 74 ? -4.124 5.605 -5.867 1.00 89.50 74 LEU A C 1
ATOM 614 O O . LEU A 1 74 ? -4.930 5.012 -6.587 1.00 89.50 74 LEU A O 1
ATOM 618 N N . ALA A 1 75 ? -2.862 5.843 -6.230 1.00 88.44 75 ALA A N 1
ATOM 619 C CA . ALA A 1 75 ? -2.292 5.447 -7.514 1.00 88.44 75 ALA A CA 1
ATOM 620 C C . ALA A 1 75 ? -0.970 4.670 -7.344 1.00 88.44 75 ALA A C 1
ATOM 622 O O . ALA A 1 75 ? -0.302 4.814 -6.316 1.00 88.44 75 ALA A O 1
ATOM 623 N N . PRO A 1 76 ? -0.570 3.861 -8.345 1.00 89.75 76 PRO A N 1
ATOM 624 C CA . PRO A 1 76 ? 0.776 3.301 -8.420 1.00 89.75 76 PRO A CA 1
ATOM 625 C C . PRO A 1 76 ? 1.864 4.378 -8.333 1.00 89.75 76 PRO A C 1
ATOM 627 O O . PRO A 1 76 ? 1.685 5.498 -8.813 1.00 89.75 76 PRO A O 1
ATOM 630 N N . GLY A 1 77 ? 2.995 4.040 -7.720 1.00 86.38 77 GLY A N 1
ATOM 631 C CA . GLY A 1 77 ? 4.112 4.956 -7.482 1.00 86.38 77 GLY A CA 1
ATOM 632 C C . GLY A 1 77 ? 3.955 5.849 -6.246 1.00 86.38 77 GLY A C 1
ATOM 633 O O . GLY A 1 77 ? 4.890 6.570 -5.903 1.00 86.38 77 GLY A O 1
ATOM 634 N N . TRP A 1 78 ? 2.802 5.808 -5.569 1.00 89.75 78 TRP A N 1
ATOM 635 C CA . TRP A 1 78 ? 2.615 6.485 -4.284 1.00 89.75 78 TRP A CA 1
ATOM 636 C C . TRP A 1 78 ? 3.299 5.716 -3.162 1.00 89.75 78 TRP A C 1
ATOM 638 O O . TRP A 1 78 ? 3.414 4.492 -3.204 1.00 89.75 78 TRP A O 1
ATOM 648 N N . GLU A 1 79 ? 3.694 6.448 -2.129 1.00 89.50 79 GLU A N 1
ATOM 649 C CA . GLU A 1 79 ? 4.293 5.884 -0.930 1.00 89.50 79 GLU A CA 1
ATOM 650 C C . GLU A 1 79 ? 3.283 5.883 0.215 1.00 89.50 79 GLU A C 1
ATOM 652 O O . GLU A 1 79 ? 2.607 6.881 0.484 1.00 89.50 79 GLU A O 1
ATOM 657 N N . LEU A 1 80 ? 3.181 4.757 0.913 1.00 90.12 80 LEU A N 1
ATOM 658 C CA . LEU A 1 80 ? 2.313 4.594 2.073 1.00 90.12 80 LEU A CA 1
ATOM 659 C C . LEU A 1 80 ? 3.164 4.351 3.313 1.00 90.12 80 LEU A C 1
ATOM 661 O O . LEU A 1 80 ? 4.111 3.576 3.265 1.00 90.12 80 LEU A O 1
ATOM 665 N N . ASN A 1 81 ? 2.823 5.004 4.425 1.00 88.56 81 ASN A N 1
ATOM 666 C CA . ASN A 1 81 ? 3.439 4.713 5.720 1.00 88.56 81 ASN A CA 1
ATOM 667 C C . ASN A 1 81 ? 2.621 3.654 6.477 1.00 88.56 81 ASN A C 1
ATOM 669 O O . ASN A 1 81 ? 1.667 4.007 7.172 1.00 88.56 81 ASN A O 1
ATOM 673 N N . VAL A 1 82 ? 2.966 2.379 6.307 1.00 88.06 82 VAL A N 1
ATOM 674 C CA . VAL A 1 82 ? 2.317 1.229 6.951 1.00 88.06 82 VAL A CA 1
ATOM 675 C C . VAL A 1 82 ? 3.176 0.801 8.139 1.00 88.06 82 VAL A C 1
ATOM 677 O O . VAL A 1 82 ? 4.330 0.449 7.953 1.00 88.06 82 VAL A O 1
ATOM 680 N N . ASP A 1 83 ? 2.638 0.841 9.361 1.00 86.56 83 ASP A N 1
ATOM 681 C CA . ASP A 1 83 ? 3.330 0.363 10.575 1.00 86.56 83 ASP A CA 1
ATOM 682 C C . ASP A 1 83 ? 4.755 0.938 10.777 1.00 86.56 83 ASP A C 1
ATOM 684 O O . ASP A 1 83 ? 5.672 0.241 11.197 1.00 86.56 83 ASP A O 1
ATOM 688 N N . ASN A 1 84 ? 4.927 2.241 10.511 1.00 84.06 84 ASN A N 1
ATOM 689 C CA . ASN A 1 84 ? 6.203 2.983 10.529 1.00 84.06 84 ASN A CA 1
ATOM 690 C C . ASN A 1 84 ? 7.194 2.627 9.409 1.00 84.06 84 ASN A C 1
ATOM 692 O O . ASN A 1 84 ? 8.315 3.143 9.392 1.00 84.06 84 ASN A O 1
ATOM 696 N N . GLU A 1 85 ? 6.781 1.816 8.442 1.00 85.75 85 GLU A N 1
ATOM 697 C CA . GLU A 1 85 ? 7.541 1.508 7.242 1.00 85.75 85 GLU A CA 1
ATOM 698 C C . GLU A 1 85 ? 6.956 2.219 6.017 1.00 85.75 85 GLU A C 1
ATOM 700 O O . GLU A 1 85 ? 5.744 2.347 5.849 1.00 85.75 85 GLU A O 1
ATOM 705 N N . VAL A 1 86 ? 7.834 2.700 5.133 1.00 88.12 86 VAL A N 1
ATOM 706 C CA . VAL A 1 86 ? 7.420 3.262 3.843 1.00 88.12 86 VAL A CA 1
ATOM 707 C C . VAL A 1 86 ? 7.427 2.166 2.796 1.00 88.12 86 VAL A C 1
ATOM 709 O O . VAL A 1 86 ? 8.490 1.629 2.491 1.00 88.12 86 VAL A O 1
ATOM 712 N N . VAL A 1 87 ? 6.260 1.908 2.218 1.00 90.69 87 VAL A N 1
ATOM 713 C CA . VAL A 1 87 ? 6.069 0.937 1.138 1.00 90.69 87 VAL A CA 1
ATOM 714 C C . VAL A 1 87 ? 5.607 1.636 -0.139 1.00 90.69 87 VAL A C 1
ATOM 716 O O . VAL A 1 87 ? 4.875 2.632 -0.091 1.00 90.69 87 VAL A O 1
ATOM 719 N N . LEU A 1 88 ? 6.032 1.121 -1.291 1.00 91.38 88 LEU A N 1
ATOM 720 C CA . LEU A 1 88 ? 5.693 1.648 -2.610 1.00 91.38 88 LEU A CA 1
ATOM 721 C C . LEU A 1 88 ? 4.483 0.917 -3.184 1.00 91.38 88 LEU A C 1
ATOM 723 O O . LEU A 1 88 ? 4.475 -0.303 -3.275 1.00 91.38 88 LEU A O 1
ATOM 727 N N . VAL A 1 89 ? 3.473 1.641 -3.650 1.00 92.69 89 VAL A N 1
ATOM 728 C CA . VAL A 1 89 ? 2.319 1.025 -4.316 1.00 92.69 89 VAL A CA 1
ATOM 729 C C . VAL A 1 89 ? 2.694 0.620 -5.742 1.00 92.69 89 VAL A C 1
ATOM 731 O O . VAL A 1 89 ? 2.945 1.488 -6.577 1.00 92.69 89 VAL A O 1
ATOM 734 N N . LYS A 1 90 ? 2.667 -0.679 -6.055 1.00 91.00 90 LYS A N 1
ATOM 735 C CA . LYS A 1 90 ? 2.846 -1.181 -7.430 1.00 91.00 90 LYS A CA 1
ATOM 736 C C . LYS A 1 90 ? 1.527 -1.294 -8.178 1.00 91.00 90 LYS A C 1
ATOM 738 O O . LYS A 1 90 ? 1.395 -0.789 -9.289 1.00 91.00 90 LYS A O 1
ATOM 743 N N . TYR A 1 91 ? 0.534 -1.925 -7.553 1.00 90.88 91 TYR A N 1
ATOM 744 C CA . TYR A 1 91 ? -0.754 -2.205 -8.186 1.00 90.88 91 TYR A CA 1
ATOM 745 C C . TYR A 1 91 ? -1.911 -1.871 -7.252 1.00 90.88 91 TYR A C 1
ATOM 747 O O . TYR A 1 91 ? -1.885 -2.174 -6.058 1.00 90.88 91 TYR A O 1
ATOM 755 N N . VAL A 1 92 ? -2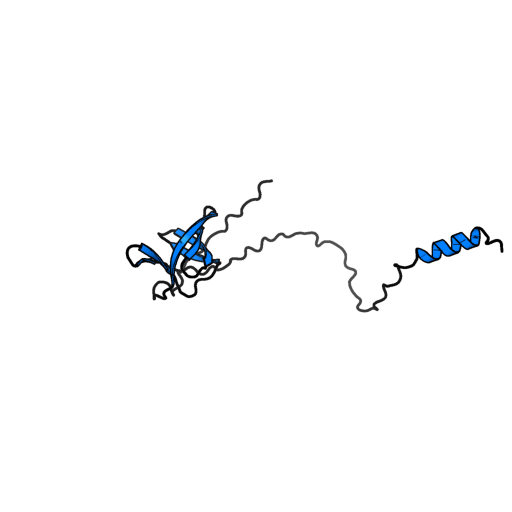.960 -1.271 -7.814 1.00 92.94 92 VAL A N 1
ATOM 756 C CA . VAL A 1 92 ? -4.175 -0.902 -7.083 1.00 92.94 92 VAL A CA 1
ATOM 757 C C . VAL A 1 92 ? -5.354 -1.680 -7.654 1.00 92.94 92 VAL A C 1
ATOM 759 O O . VAL A 1 92 ? -5.748 -1.472 -8.798 1.00 92.94 92 VAL A O 1
ATOM 762 N N . HIS A 1 93 ? -5.957 -2.547 -6.841 1.00 94.44 93 HIS A N 1
ATOM 763 C CA . HIS A 1 93 ? -7.203 -3.238 -7.176 1.00 94.44 93 HIS A CA 1
ATOM 764 C C . HIS A 1 93 ? -8.387 -2.622 -6.419 1.00 94.44 93 HIS A C 1
ATOM 766 O O . HIS A 1 93 ? -8.250 -1.618 -5.717 1.00 94.44 93 HIS A O 1
ATOM 772 N N . ALA A 1 94 ? -9.583 -3.195 -6.576 1.00 89.75 94 ALA A N 1
ATOM 773 C CA . ALA A 1 94 ? -10.791 -2.707 -5.912 1.00 89.75 94 ALA A CA 1
ATOM 774 C C . ALA A 1 94 ? -10.715 -2.827 -4.375 1.00 89.75 94 ALA A C 1
ATOM 776 O O . ALA A 1 94 ? -10.956 -1.836 -3.688 1.00 89.75 94 ALA A O 1
ATOM 777 N N . SER A 1 95 ? -10.337 -4.001 -3.858 1.00 91.56 95 SER A N 1
ATOM 778 C CA . SER A 1 95 ? -10.327 -4.337 -2.420 1.00 91.56 95 SER A CA 1
ATOM 779 C C . SER A 1 95 ? -8.944 -4.658 -1.847 1.00 91.56 95 SER A C 1
ATOM 781 O O . SER A 1 95 ? -8.826 -4.944 -0.660 1.00 91.56 95 SER A O 1
ATOM 783 N N . ARG A 1 96 ? -7.901 -4.637 -2.679 1.00 93.94 96 ARG A N 1
ATOM 784 C CA . ARG A 1 96 ? -6.525 -4.957 -2.287 1.00 93.94 96 ARG A CA 1
ATOM 785 C C . ARG A 1 96 ? -5.524 -4.078 -3.021 1.00 93.94 96 ARG A C 1
ATOM 787 O O . ARG A 1 96 ? -5.832 -3.552 -4.094 1.00 93.94 96 ARG A O 1
ATOM 794 N N . ILE A 1 97 ? -4.329 -3.962 -2.471 1.00 94.69 97 ILE A N 1
ATOM 795 C CA . ILE A 1 97 ? -3.181 -3.340 -3.133 1.00 94.69 97 ILE A CA 1
ATOM 796 C C . ILE A 1 97 ? -1.982 -4.274 -3.061 1.00 94.69 97 ILE A C 1
ATOM 798 O O . ILE A 1 97 ? -1.890 -5.093 -2.148 1.00 94.69 97 ILE A O 1
ATOM 802 N N . VAL A 1 98 ? -1.081 -4.133 -4.026 1.00 93.69 98 VAL A N 1
ATOM 803 C CA . VAL A 1 98 ? 0.244 -4.751 -3.983 1.00 93.69 98 VAL A CA 1
ATOM 804 C C . VAL A 1 98 ? 1.244 -3.651 -3.685 1.00 93.69 98 VAL A C 1
ATOM 806 O O . VAL A 1 98 ? 1.289 -2.644 -4.405 1.00 93.69 98 VAL A O 1
ATOM 809 N N . VAL A 1 99 ? 2.011 -3.840 -2.621 1.00 94.00 99 VAL A N 1
ATOM 810 C CA . VAL A 1 99 ? 3.062 -2.918 -2.205 1.00 94.00 99 VAL A CA 1
ATOM 811 C C . VAL A 1 99 ? 4.421 -3.597 -2.265 1.00 94.00 99 VAL A C 1
ATOM 813 O O . VAL A 1 99 ? 4.524 -4.799 -2.049 1.00 94.00 99 VAL A O 1
ATOM 816 N N . GLU A 1 100 ? 5.447 -2.818 -2.571 1.00 92.25 100 GLU A N 1
ATOM 817 C CA . GLU A 1 100 ? 6.847 -3.220 -2.546 1.00 92.25 100 GLU A CA 1
ATOM 818 C C . GLU A 1 100 ? 7.537 -2.564 -1.351 1.00 92.25 100 GLU A C 1
ATOM 820 O O . GLU A 1 100 ? 7.440 -1.348 -1.146 1.00 92.25 100 GLU A O 1
ATOM 825 N N . HIS A 1 101 ? 8.211 -3.384 -0.557 1.00 90.75 101 HIS A N 1
ATOM 826 C CA . HIS A 1 101 ? 9.029 -2.954 0.567 1.00 90.75 101 HIS A CA 1
ATOM 827 C C . HIS A 1 101 ? 10.427 -2.539 0.097 1.00 90.75 101 HIS A C 1
ATOM 829 O O . HIS A 1 101 ? 10.815 -2.731 -1.056 1.00 90.75 101 HIS A O 1
ATOM 835 N N . LYS A 1 102 ? 11.218 -1.947 0.997 1.00 86.69 102 LYS A N 1
ATOM 836 C CA . LYS A 1 102 ? 12.578 -1.482 0.663 1.00 86.69 102 LYS A CA 1
ATOM 837 C C . LYS A 1 102 ? 13.541 -2.610 0.294 1.00 86.69 102 LYS A C 1
ATOM 839 O O . LYS A 1 102 ? 14.522 -2.357 -0.397 1.00 86.69 102 LYS A O 1
ATOM 844 N N . ASP A 1 103 ? 13.273 -3.819 0.767 1.00 86.62 103 ASP A N 1
ATOM 845 C CA . ASP A 1 103 ? 14.017 -5.036 0.439 1.00 86.62 103 ASP A CA 1
ATOM 846 C C . ASP A 1 103 ? 13.624 -5.633 -0.928 1.00 86.62 103 ASP A C 1
ATOM 848 O O . ASP A 1 103 ? 14.210 -6.625 -1.355 1.00 86.62 103 ASP A O 1
ATOM 852 N N . GLY A 1 104 ? 12.652 -5.029 -1.624 1.00 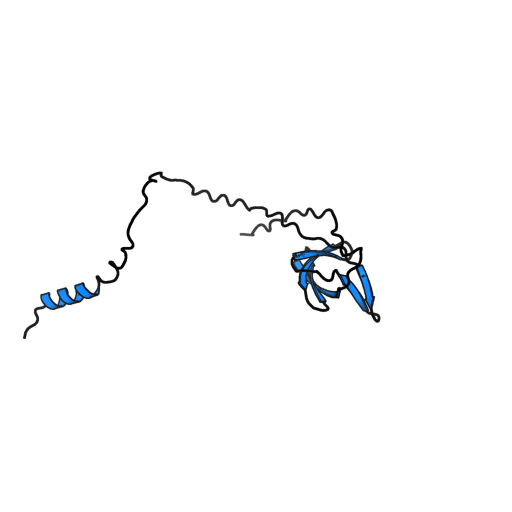88.44 104 GLY A N 1
ATOM 853 C CA . GLY A 1 104 ? 12.121 -5.507 -2.900 1.00 88.44 104 GLY A CA 1
ATOM 854 C C . GLY A 1 104 ? 11.061 -6.602 -2.763 1.00 88.44 104 GLY A C 1
ATOM 855 O O . GLY A 1 104 ? 10.566 -7.091 -3.779 1.00 88.44 104 GLY A O 1
ATOM 856 N N . SER A 1 105 ? 10.691 -6.994 -1.540 1.00 90.38 105 SER A N 1
ATOM 857 C CA . SER A 1 105 ? 9.619 -7.964 -1.319 1.00 90.38 105 SER A CA 1
ATOM 858 C C . SER A 1 105 ? 8.249 -7.356 -1.635 1.00 90.38 105 SER A C 1
ATOM 860 O O . SER A 1 105 ? 7.990 -6.173 -1.392 1.00 90.38 105 SER A O 1
ATOM 862 N N . GLU A 1 106 ? 7.356 -8.169 -2.204 1.00 93.50 106 GLU A N 1
ATOM 863 C CA . GLU A 1 106 ? 5.995 -7.754 -2.544 1.00 93.50 106 GLU A CA 1
ATOM 864 C C . GLU A 1 106 ? 4.978 -8.327 -1.560 1.00 93.50 106 GLU A C 1
ATOM 866 O O . GLU A 1 106 ? 4.945 -9.530 -1.299 1.00 93.50 106 GLU A O 1
ATOM 871 N N . HIS A 1 107 ? 4.099 -7.461 -1.062 1.00 94.31 107 HIS A N 1
ATOM 872 C CA . HIS A 1 107 ? 3.055 -7.820 -0.113 1.00 94.31 107 HIS A CA 1
ATOM 873 C C . HIS A 1 107 ? 1.679 -7.400 -0.625 1.00 94.31 107 HIS A C 1
ATOM 875 O O . HIS A 1 107 ? 1.483 -6.307 -1.162 1.00 94.31 107 HIS A O 1
ATOM 881 N N . ILE A 1 108 ? 0.697 -8.282 -0.434 1.00 95.50 108 ILE A N 1
ATOM 882 C CA . ILE A 1 108 ? -0.705 -8.012 -0.754 1.00 95.50 108 ILE A CA 1
ATOM 883 C C . ILE A 1 108 ? -1.405 -7.576 0.527 1.00 95.50 108 ILE A C 1
ATOM 885 O O . ILE A 1 108 ? -1.441 -8.323 1.502 1.00 95.50 108 ILE A O 1
ATOM 889 N N . LEU A 1 109 ? -1.988 -6.380 0.508 1.00 93.06 109 LEU A N 1
ATOM 890 C CA . LEU A 1 109 ? -2.723 -5.827 1.641 1.00 93.06 109 LEU A CA 1
ATOM 891 C C . LEU A 1 109 ? -4.199 -5.676 1.287 1.00 93.06 109 LEU A C 1
ATOM 893 O O . LEU A 1 109 ? -4.542 -5.126 0.236 1.00 93.06 109 LEU A O 1
ATOM 897 N N . ASP A 1 110 ? -5.068 -6.125 2.190 1.00 93.88 110 ASP A N 1
ATOM 898 C CA . ASP A 1 110 ? -6.500 -5.852 2.120 1.00 93.88 110 ASP A CA 1
ATOM 899 C C . ASP A 1 110 ? -6.766 -4.403 2.519 1.00 93.88 110 ASP A C 1
ATOM 901 O O . ASP A 1 110 ? -6.293 -3.923 3.555 1.00 93.88 110 ASP A O 1
ATOM 905 N N . VAL A 1 111 ? -7.543 -3.697 1.696 1.00 93.88 111 VAL A N 1
ATOM 906 C CA . VAL A 1 111 ? -7.744 -2.257 1.858 1.00 93.88 111 VAL A CA 1
ATOM 907 C C . VAL A 1 111 ? -9.208 -1.854 1.878 1.00 93.88 111 VAL A C 1
ATOM 909 O O . VAL A 1 111 ? -10.051 -2.398 1.165 1.00 93.88 111 VAL A O 1
ATOM 912 N N . LEU A 1 112 ? -9.491 -0.800 2.639 1.00 92.88 112 LEU A N 1
ATOM 913 C CA . LEU A 1 112 ? -10.726 -0.037 2.563 1.00 92.88 112 LEU A CA 1
ATOM 914 C C . LEU A 1 112 ? -10.430 1.343 1.968 1.00 92.88 112 LEU A C 1
ATOM 916 O O . LEU A 1 112 ? -9.737 2.164 2.568 1.00 92.88 112 LEU A O 1
ATOM 920 N N . LYS A 1 113 ? -11.014 1.633 0.803 1.00 91.56 113 LYS A N 1
ATOM 921 C CA . LYS A 1 113 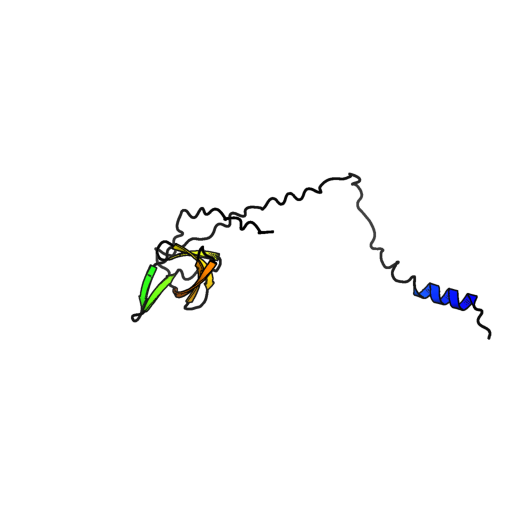? -10.898 2.941 0.145 1.00 91.56 113 LYS A CA 1
ATOM 922 C C . LYS A 1 113 ? -11.871 3.944 0.761 1.00 91.56 113 LYS A C 1
ATOM 924 O O . LYS A 1 113 ? -13.052 3.983 0.409 1.00 91.56 113 LYS A O 1
ATOM 929 N N . LYS A 1 114 ? -11.378 4.791 1.660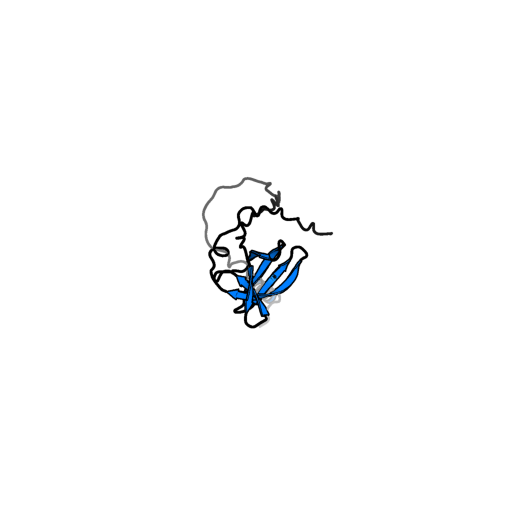 1.00 90.25 114 LYS A N 1
ATOM 930 C CA . LYS A 1 114 ? -12.172 5.818 2.346 1.00 90.25 114 LYS A CA 1
ATOM 931 C C . LYS A 1 114 ? -11.332 7.075 2.507 1.00 90.25 114 LYS A C 1
ATOM 933 O O . LYS A 1 114 ? -10.196 6.993 2.942 1.00 90.25 114 LYS A O 1
ATOM 938 N N . ASN A 1 115 ? -11.896 8.238 2.198 1.00 87.62 115 ASN A N 1
ATOM 939 C CA . ASN A 1 115 ? -11.220 9.501 2.478 1.00 87.62 115 ASN A CA 1
ATOM 940 C C . ASN A 1 115 ? -11.438 9.854 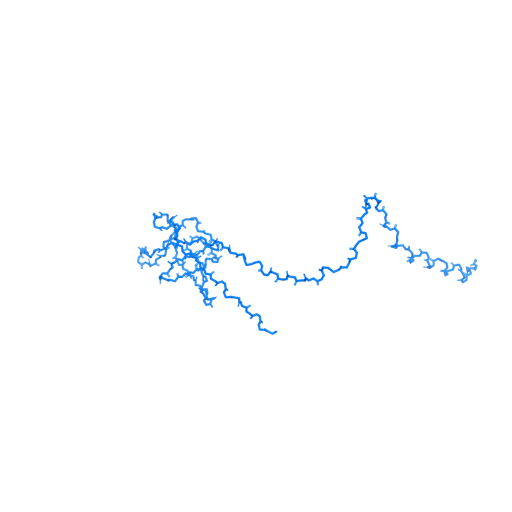3.950 1.00 87.62 115 ASN A C 1
ATOM 942 O O . ASN A 1 115 ? -12.578 9.937 4.405 1.00 87.62 115 ASN A O 1
ATOM 946 N N . THR A 1 116 ? -10.348 10.036 4.680 1.00 83.12 116 THR A N 1
ATOM 947 C CA . THR A 1 116 ? -10.314 10.558 6.046 1.00 83.12 116 THR A CA 1
ATOM 948 C C . THR A 1 116 ? -9.376 11.757 6.064 1.00 83.12 116 THR A C 1
ATOM 950 O O . THR A 1 116 ? -8.433 11.810 5.279 1.00 83.12 116 THR A O 1
ATOM 953 N N . GLU A 1 117 ? -9.580 12.707 6.978 1.00 80.56 117 GLU A N 1
ATOM 954 C CA . GLU A 1 117 ? -8.713 13.896 7.062 1.00 80.56 117 GLU A CA 1
ATOM 955 C C . GLU A 1 117 ? -7.224 13.547 7.208 1.00 80.56 117 GLU A C 1
ATOM 957 O O . GLU A 1 117 ? -6.359 14.278 6.729 1.00 80.56 117 GLU A O 1
ATOM 962 N N . SER A 1 118 ? -6.930 12.411 7.847 1.00 74.06 118 SER A N 1
ATOM 963 C CA . SER A 1 118 ? -5.578 11.898 8.052 1.00 74.06 118 SER A CA 1
ATOM 964 C C . SER A 1 118 ? -4.918 11.350 6.785 1.00 74.06 118 SER A C 1
ATOM 966 O O . SER A 1 118 ? -3.706 11.470 6.651 1.00 74.06 118 SER A O 1
ATOM 968 N N . ASN A 1 119 ? -5.675 10.755 5.857 1.00 78.88 119 ASN A N 1
ATOM 969 C CA . ASN A 1 119 ? -5.108 10.089 4.681 1.00 78.88 119 ASN A CA 1
ATOM 970 C C . ASN A 1 119 ? -5.152 10.958 3.415 1.00 78.88 119 ASN A C 1
ATOM 972 O O . ASN A 1 119 ? -4.387 10.732 2.479 1.00 78.88 119 ASN A O 1
ATOM 976 N N . THR A 1 120 ? -5.991 11.998 3.391 1.00 75.94 120 THR A N 1
ATOM 977 C CA . THR A 1 120 ? -6.033 12.982 2.299 1.00 75.94 120 THR A CA 1
ATOM 978 C C . THR A 1 120 ? -4.932 14.033 2.390 1.00 75.94 120 THR A C 1
ATOM 980 O O . THR A 1 120 ? -4.690 14.738 1.411 1.00 75.94 120 THR A O 1
ATOM 983 N N . LYS A 1 121 ? -4.253 14.150 3.536 1.00 77.75 121 LYS A N 1
ATOM 984 C CA . LYS A 1 121 ? -3.088 15.027 3.711 1.00 77.75 121 LYS A CA 1
ATOM 985 C C . LYS A 1 121 ? -1.817 14.305 3.272 1.00 77.75 121 LYS A C 1
ATOM 987 O O . LYS A 1 121 ? -1.715 13.082 3.373 1.00 77.75 121 LYS A O 1
ATOM 992 N N . GLU A 1 122 ? -0.908 15.039 2.650 1.00 72.31 122 GLU A N 1
ATOM 993 C CA . GLU A 1 122 ? 0.403 14.513 2.277 1.00 72.31 122 GLU A CA 1
ATOM 994 C C . GLU A 1 122 ? 1.313 14.612 3.499 1.00 72.31 122 GLU A C 1
ATOM 996 O O . GLU A 1 122 ? 1.231 15.583 4.252 1.00 72.31 122 GLU A O 1
ATOM 1001 N N . LEU A 1 123 ? 2.117 13.581 3.747 1.00 76.62 123 LEU A N 1
ATOM 1002 C CA . LEU A 1 123 ? 3.077 13.608 4.843 1.00 76.62 123 LEU A CA 1
ATOM 1003 C C . LEU A 1 123 ? 4.327 14.372 4.398 1.00 76.62 123 LEU A C 1
ATOM 1005 O O . LEU A 1 123 ? 4.976 13.983 3.428 1.00 76.62 123 LEU A O 1
ATOM 1009 N N . GLU A 1 124 ? 4.675 15.435 5.123 1.00 59.12 124 GLU A N 1
ATOM 1010 C CA . GLU A 1 124 ? 5.903 16.193 4.882 1.00 59.12 124 GLU A CA 1
ATOM 1011 C C . GLU A 1 124 ? 7.142 15.346 5.222 1.00 59.12 124 GLU A C 1
ATOM 1013 O O . GLU A 1 124 ? 7.194 14.675 6.254 1.00 59.12 124 GLU A O 1
ATOM 1018 N N . GLY A 1 125 ? 8.166 15.390 4.360 1.00 57.19 125 GLY A N 1
ATOM 1019 C CA . GLY A 1 125 ? 9.513 14.928 4.719 1.00 57.19 125 GLY A CA 1
ATOM 1020 C C . GLY A 1 125 ? 10.053 13.659 4.052 1.00 57.19 125 GLY A C 1
ATOM 1021 O O . GLY A 1 125 ? 10.987 13.066 4.588 1.00 57.19 125 GLY A O 1
ATOM 1022 N N . THR A 1 126 ? 9.581 13.233 2.882 1.00 48.34 126 THR A N 1
ATOM 1023 C CA . THR A 1 126 ? 10.224 12.106 2.176 1.00 48.34 126 THR A CA 1
ATOM 1024 C C . THR A 1 126 ? 11.392 12.549 1.290 1.00 48.34 126 THR A C 1
ATOM 1026 O O . THR A 1 126 ? 11.291 12.618 0.071 1.00 48.34 126 THR A O 1
ATOM 1029 N N . LYS A 1 127 ? 12.541 12.855 1.905 1.00 41.84 127 LYS A N 1
ATOM 1030 C CA . LYS A 1 127 ? 13.836 12.824 1.205 1.00 41.84 127 LYS A CA 1
ATOM 1031 C C . LYS A 1 127 ? 14.424 11.425 1.373 1.00 41.84 127 LYS A C 1
ATOM 1033 O O . LYS A 1 127 ? 14.939 11.118 2.442 1.00 41.84 127 LYS A O 1
ATOM 1038 N N . TYR A 1 128 ? 14.372 10.596 0.334 1.00 47.84 128 TYR A N 1
ATOM 1039 C CA . TYR A 1 128 ? 15.210 9.399 0.260 1.00 47.84 128 TYR A CA 1
ATOM 1040 C C . TYR A 1 128 ? 16.225 9.528 -0.871 1.00 47.84 128 TYR A C 1
ATOM 1042 O O . TYR A 1 128 ? 15.909 9.930 -1.989 1.00 47.84 128 TYR A O 1
ATOM 1050 N N . SER A 1 129 ? 17.466 9.206 -0.520 1.00 40.62 129 SER A N 1
ATOM 1051 C CA . SER A 1 129 ? 18.573 8.915 -1.416 1.00 40.62 129 SER A CA 1
ATOM 1052 C C . SER A 1 129 ? 18.303 7.592 -2.128 1.00 40.62 129 SER A C 1
ATOM 1054 O O . SER A 1 129 ? 18.156 6.565 -1.469 1.00 40.62 129 SER A O 1
ATOM 1056 N N . GLU A 1 130 ? 18.262 7.611 -3.459 1.00 47.88 130 GLU A N 1
ATOM 1057 C CA . GLU A 1 130 ? 18.396 6.394 -4.261 1.00 47.88 130 GLU A CA 1
ATOM 1058 C C . GLU A 1 130 ? 19.735 5.731 -3.926 1.00 47.88 130 GLU A C 1
ATOM 1060 O O . GLU A 1 130 ? 20.799 6.291 -4.206 1.00 47.88 130 GLU A O 1
ATOM 1065 N N . THR A 1 131 ? 19.705 4.534 -3.342 1.00 43.28 131 THR A N 1
ATOM 1066 C CA . THR A 1 131 ? 20.846 3.628 -3.427 1.00 43.28 131 THR A CA 1
ATOM 1067 C C . THR A 1 131 ? 20.932 3.193 -4.883 1.00 43.28 131 THR A C 1
ATOM 1069 O O . THR A 1 131 ? 20.091 2.451 -5.387 1.00 43.28 131 THR A O 1
ATOM 1072 N N . VAL A 1 132 ? 21.926 3.733 -5.584 1.00 42.59 132 VAL A N 1
ATOM 1073 C CA . VAL A 1 132 ? 22.342 3.255 -6.898 1.00 42.59 132 VAL A CA 1
ATOM 1074 C C . VAL A 1 132 ? 22.634 1.767 -6.748 1.00 42.59 132 VAL A C 1
ATOM 1076 O O . VAL A 1 132 ? 23.560 1.401 -6.031 1.00 42.59 132 VAL A O 1
ATOM 1079 N N . VAL A 1 133 ? 21.853 0.912 -7.407 1.00 43.66 133 VAL A N 1
ATOM 1080 C CA . VAL A 1 133 ? 22.275 -0.468 -7.646 1.00 43.66 133 VAL A CA 1
ATOM 1081 C C . VAL A 1 133 ? 23.477 -0.352 -8.577 1.00 43.66 133 VAL A C 1
ATOM 1083 O O . VAL A 1 133 ? 23.338 -0.058 -9.768 1.00 43.66 133 VAL A O 1
ATOM 1086 N N . GLU A 1 134 ? 24.675 -0.427 -8.001 1.00 39.53 134 GLU A N 1
ATOM 1087 C CA . GLU A 1 134 ? 25.897 -0.636 -8.760 1.00 39.53 134 GLU A CA 1
ATOM 1088 C C . GLU A 1 134 ? 25.724 -1.973 -9.475 1.00 39.53 134 GLU A C 1
ATOM 1090 O O . GLU A 1 134 ? 25.563 -3.017 -8.845 1.00 39.53 134 GLU A O 1
ATOM 1095 N N . GLY A 1 135 ? 25.642 -1.915 -10.805 1.00 39.09 135 GLY A N 1
ATOM 1096 C CA . GLY A 1 135 ? 25.696 -3.106 -11.633 1.00 39.09 135 GLY A CA 1
ATOM 1097 C C . GLY A 1 135 ? 27.005 -3.820 -11.330 1.00 39.09 135 GLY A C 1
ATOM 1098 O O . GLY A 1 135 ? 28.076 -3.265 -11.572 1.00 39.09 135 GLY A O 1
ATOM 1099 N N . VAL A 1 136 ? 26.887 -5.010 -10.754 1.00 46.84 136 VAL A N 1
ATOM 1100 C CA . VAL A 1 136 ? 27.983 -5.961 -10.641 1.00 46.84 136 VAL A CA 1
ATOM 1101 C C . VAL A 1 136 ? 28.219 -6.524 -12.041 1.00 46.84 136 VAL A C 1
ATOM 1103 O O . VAL A 1 136 ? 27.342 -7.197 -12.576 1.00 46.84 136 VAL A O 1
ATOM 1106 N N . GLU A 1 137 ? 29.378 -6.129 -12.576 1.00 38.47 137 GLU A N 1
ATOM 1107 C CA . GLU A 1 137 ? 30.229 -6.720 -13.631 1.00 38.47 137 GLU A CA 1
ATOM 1108 C C . GLU A 1 137 ? 29.617 -7.122 -14.985 1.00 38.47 137 GLU A C 1
ATOM 1110 O O . GLU A 1 137 ? 28.829 -8.087 -15.076 1.00 38.47 137 GLU A O 1
#

Radius of gyration: 32.29 Å; chains: 1; bounding box: 51×43×97 Å

Sequence (137 aa):
MKISRRSFIAAALSLLAWPALADRGFHRHPHGEKKKRLRRARVGKRQIQTHRIRRAVRWDTLRGRRVLVIPKALAPGWELNVDNEVVLVKYVHASRIVVEHKDGSEHILDVLKKNTESNTKELEGTKYSETVVEGVE

Secondary structure (DSSP, 8-state):
----HHHHHHHHHTTSS-SSS------------------------------PPEEE-EEEEETTEEEEEE-TT--TT-EEEETTEEEEEEEE-SSEEEEE-TTS-EEEEEEEE---TTTSSBPS-------------